Protein AF-A0A958BYT0-F1 (afdb_monomer_lite)

Sequence (127 aa):
MPKRSLITISLTALGCLFIALSIAVLLTAPVSAKSHFLGRLQRDYPNIVGTRLDGCVMCHKDGIPDGPLNRFADDYYTHGFKFERIEDLDSDRDGFTNVEELLALTFPGDPQDFPADAPAQAQATPT

Secondary structure (DSSP, 8-state):
---HHHHHHHHHHHHHHHHHHHHHHHTT-------HHHHHHHHH-GGGTTSTTSSGGGTBTTS-TTSPBPHHHHHHHHTTS-GGGTTT--SSSSS--HHHHHHHT--TT-TTS--TTS-S---PPP-

Radius of gyration: 25.53 Å; chains: 1; bounding box: 38×32×93 Å

Structure (mmCIF, N/CA/C/O backbone):
data_AF-A0A958BYT0-F1
#
_entry.id   AF-A0A958BYT0-F1
#
loop_
_atom_site.group_PDB
_atom_site.id
_atom_site.type_symbol
_atom_site.label_atom_id
_atom_site.label_alt_id
_atom_site.label_comp_id
_atom_site.label_asym_id
_atom_site.label_entity_id
_atom_site.label_seq_id
_atom_site.pdbx_PDB_ins_code
_atom_site.Cartn_x
_atom_site.Cartn_y
_atom_site.Cartn_z
_atom_site.occupancy
_atom_site.B_iso_or_equiv
_atom_site.auth_seq_id
_atom_site.auth_comp_id
_atom_site.auth_asym_id
_atom_site.auth_atom_id
_atom_site.pdbx_PDB_model_num
ATOM 1 N N . MET A 1 1 ? 18.608 -7.879 -71.798 1.00 52.06 1 MET A N 1
ATOM 2 C CA . MET A 1 1 ? 17.923 -6.863 -70.961 1.00 52.06 1 MET A CA 1
ATOM 3 C C . MET A 1 1 ? 17.645 -7.443 -69.568 1.00 52.06 1 MET A C 1
ATOM 5 O O . MET A 1 1 ? 16.868 -8.388 -69.474 1.00 52.06 1 MET A O 1
ATOM 9 N N . PRO A 1 2 ? 18.303 -6.955 -68.500 1.00 52.50 2 PRO A N 1
ATOM 10 C CA . PRO A 1 2 ? 18.278 -7.559 -67.164 1.00 52.50 2 PRO A CA 1
ATOM 11 C C . PRO A 1 2 ? 17.064 -7.083 -66.341 1.00 52.50 2 PRO A C 1
ATOM 13 O O . PRO A 1 2 ? 17.152 -6.114 -65.599 1.00 52.50 2 PRO A O 1
ATOM 16 N N . LYS A 1 3 ? 15.911 -7.758 -66.453 1.00 53.75 3 LYS A N 1
ATOM 17 C CA . LYS A 1 3 ? 14.708 -7.437 -65.644 1.00 53.75 3 LYS A CA 1
ATOM 18 C C . LYS A 1 3 ? 14.609 -8.200 -64.314 1.00 53.75 3 LYS A C 1
ATOM 20 O O . LYS A 1 3 ? 13.864 -7.790 -63.435 1.00 53.75 3 LYS A O 1
ATOM 25 N N . ARG A 1 4 ? 15.368 -9.289 -64.140 1.00 54.59 4 ARG A N 1
ATOM 26 C CA . ARG A 1 4 ? 15.284 -10.156 -62.947 1.00 54.59 4 ARG A CA 1
ATOM 27 C C . ARG A 1 4 ? 16.008 -9.594 -61.716 1.00 54.59 4 ARG A C 1
ATOM 29 O O . ARG A 1 4 ? 15.544 -9.816 -60.609 1.00 54.59 4 ARG A O 1
ATOM 36 N N . SER A 1 5 ? 17.080 -8.822 -61.919 1.00 55.53 5 SER A N 1
ATOM 37 C CA . SER A 1 5 ? 17.919 -8.286 -60.832 1.00 55.53 5 SER A CA 1
ATOM 38 C C . SER A 1 5 ? 17.219 -7.188 -60.014 1.00 55.53 5 SER A C 1
ATOM 40 O O . SER A 1 5 ? 17.333 -7.145 -58.794 1.00 55.53 5 SER A O 1
ATOM 42 N N . LEU A 1 6 ? 16.413 -6.340 -60.665 1.00 55.53 6 LEU A N 1
ATOM 43 C CA . LEU A 1 6 ? 15.699 -5.237 -60.006 1.00 55.53 6 LEU A CA 1
ATOM 44 C C . LEU A 1 6 ? 14.553 -5.716 -59.095 1.00 55.53 6 LEU A C 1
ATOM 46 O O . LEU A 1 6 ? 14.298 -5.103 -58.065 1.00 55.53 6 LEU A O 1
ATOM 50 N N . ILE A 1 7 ? 13.892 -6.828 -59.436 1.00 56.47 7 ILE A N 1
ATOM 51 C CA . ILE A 1 7 ? 12.746 -7.356 -58.674 1.00 56.47 7 ILE A CA 1
ATOM 52 C C . ILE A 1 7 ? 13.213 -8.007 -57.361 1.00 56.47 7 ILE A C 1
ATOM 54 O O . ILE A 1 7 ? 12.620 -7.770 -56.312 1.00 56.47 7 ILE A O 1
ATOM 58 N N . THR A 1 8 ? 14.313 -8.767 -57.380 1.00 54.81 8 THR A N 1
ATOM 59 C CA . THR A 1 8 ? 14.886 -9.395 -56.174 1.00 54.81 8 THR A CA 1
ATOM 60 C C . THR A 1 8 ? 15.464 -8.384 -55.188 1.00 54.81 8 THR A C 1
ATOM 62 O O . THR A 1 8 ? 15.301 -8.567 -53.987 1.00 54.81 8 THR A O 1
ATOM 65 N N . ILE A 1 9 ? 16.079 -7.302 -55.680 1.00 56.72 9 ILE A N 1
ATOM 66 C CA . ILE A 1 9 ? 16.568 -6.194 -54.840 1.00 56.72 9 ILE A CA 1
ATOM 67 C C . ILE A 1 9 ? 15.389 -5.453 -54.184 1.00 56.72 9 ILE A C 1
ATOM 69 O O . ILE A 1 9 ? 15.489 -4.992 -53.050 1.00 56.72 9 ILE A O 1
ATOM 73 N N . SER A 1 10 ? 14.249 -5.369 -54.876 1.00 59.22 10 SER A N 1
ATOM 74 C CA . SER A 1 10 ? 13.053 -4.694 -54.370 1.00 59.22 10 SER A CA 1
ATOM 75 C C . SER A 1 10 ? 12.332 -5.501 -53.278 1.00 59.22 10 SER A C 1
ATOM 77 O O . SER A 1 10 ? 11.919 -4.914 -52.281 1.00 59.22 10 SER A O 1
ATOM 79 N N . LEU A 1 11 ? 12.254 -6.837 -53.388 1.00 60.97 11 LEU A N 1
ATOM 80 C CA . LEU A 1 11 ? 11.666 -7.692 -52.341 1.00 60.97 11 LEU A CA 1
ATOM 81 C C . LEU A 1 11 ? 12.514 -7.743 -51.060 1.00 60.97 11 LEU A C 1
ATOM 83 O O . LEU A 1 11 ? 11.958 -7.730 -49.963 1.00 60.97 11 LEU A O 1
ATOM 87 N N . THR A 1 12 ? 13.845 -7.777 -51.175 1.00 67.88 12 THR A N 1
ATOM 88 C CA . THR A 1 12 ? 14.734 -7.733 -50.003 1.00 67.88 12 THR A CA 1
ATOM 89 C C . THR A 1 12 ? 14.699 -6.368 -49.322 1.00 67.88 12 THR A C 1
ATOM 91 O O . THR A 1 12 ? 14.612 -6.312 -48.099 1.00 67.88 12 THR A O 1
ATOM 94 N N . ALA A 1 13 ? 14.675 -5.270 -50.084 1.00 69.81 13 ALA A N 1
ATOM 95 C CA . ALA A 1 13 ? 14.534 -3.923 -49.528 1.00 69.81 13 ALA A CA 1
ATOM 96 C C . ALA A 1 13 ? 13.198 -3.728 -48.787 1.00 69.81 13 ALA A C 1
ATOM 98 O O . ALA A 1 13 ? 13.180 -3.148 -47.701 1.00 69.81 13 ALA A O 1
ATOM 99 N N . LEU A 1 14 ? 12.092 -4.254 -49.328 1.00 71.62 14 LEU A N 1
ATOM 100 C CA . LEU A 1 14 ? 10.772 -4.176 -48.693 1.00 71.62 14 LEU A CA 1
ATOM 101 C C . LEU A 1 14 ? 10.694 -5.029 -47.415 1.00 71.62 14 LEU A C 1
ATOM 103 O O . LEU A 1 14 ? 10.126 -4.589 -46.419 1.00 71.62 14 LEU A O 1
ATOM 107 N N . GLY A 1 15 ? 11.313 -6.215 -47.417 1.00 77.75 15 GLY A N 1
ATOM 108 C CA . GLY A 1 15 ? 11.436 -7.065 -46.230 1.00 77.75 15 GLY A CA 1
ATOM 109 C C . GLY A 1 15 ? 12.275 -6.419 -45.124 1.00 77.75 15 GLY A C 1
ATOM 110 O O . GLY A 1 15 ? 11.849 -6.385 -43.971 1.00 77.75 15 GLY A O 1
ATOM 111 N N . CYS A 1 16 ? 13.423 -5.828 -45.472 1.00 82.56 16 CYS A N 1
ATOM 112 C CA . CYS A 1 16 ? 14.252 -5.078 -44.526 1.00 82.56 16 CYS A CA 1
ATOM 113 C C . CYS A 1 16 ? 13.506 -3.874 -43.937 1.00 82.56 16 CYS A C 1
ATOM 115 O O . CYS A 1 16 ? 13.622 -3.617 -42.741 1.00 82.56 16 CYS A O 1
ATOM 117 N N . LEU A 1 17 ? 12.707 -3.169 -44.746 1.00 80.50 17 LEU A N 1
ATOM 118 C CA . LEU A 1 17 ? 11.888 -2.053 -44.276 1.00 80.50 17 LEU A CA 1
ATOM 119 C C . LEU A 1 17 ? 10.800 -2.517 -43.297 1.00 80.50 17 LEU A C 1
ATOM 121 O O . LEU A 1 17 ? 10.611 -1.883 -42.265 1.00 80.50 17 LEU A O 1
ATOM 125 N N . PHE A 1 18 ? 10.126 -3.637 -43.572 1.00 83.75 18 PHE A N 1
ATOM 126 C CA . PHE A 1 18 ? 9.099 -4.193 -42.681 1.00 83.75 18 PHE A CA 1
ATOM 127 C C . PHE A 1 18 ? 9.677 -4.657 -41.338 1.00 83.75 18 PHE A C 1
ATOM 129 O O . PHE A 1 18 ? 9.090 -4.410 -40.283 1.00 83.75 18 PHE A O 1
ATOM 136 N N . ILE A 1 19 ? 10.851 -5.294 -41.367 1.00 84.50 19 ILE A N 1
ATOM 137 C CA . ILE A 1 19 ? 11.578 -5.708 -40.160 1.00 84.50 19 ILE A CA 1
ATOM 138 C C . ILE A 1 19 ? 12.022 -4.474 -39.366 1.00 84.50 19 ILE A C 1
ATOM 140 O O . ILE A 1 19 ? 11.790 -4.413 -38.161 1.00 84.50 19 ILE A O 1
ATOM 144 N N . ALA A 1 20 ? 12.587 -3.462 -40.031 1.00 82.44 20 ALA A N 1
ATOM 145 C CA . ALA A 1 20 ? 12.993 -2.216 -39.383 1.00 82.44 20 ALA A CA 1
ATOM 146 C C . ALA A 1 20 ? 11.802 -1.485 -38.738 1.00 82.44 20 ALA A C 1
ATOM 148 O O . ALA A 1 20 ? 11.915 -1.018 -37.606 1.00 82.44 20 ALA A O 1
ATOM 149 N N . LEU A 1 21 ? 10.647 -1.445 -39.412 1.00 82.50 21 LEU A N 1
ATOM 150 C CA . LEU A 1 21 ? 9.427 -0.833 -38.882 1.00 82.50 21 LEU A CA 1
ATOM 151 C C . LEU A 1 21 ? 8.878 -1.607 -37.671 1.00 82.50 21 LEU A C 1
ATOM 153 O O . LEU A 1 21 ? 8.483 -1.002 -36.680 1.00 82.50 21 LEU A O 1
ATOM 157 N N . SER A 1 22 ? 8.908 -2.942 -37.716 1.00 79.31 22 SER A N 1
ATOM 158 C CA . SER A 1 22 ? 8.450 -3.800 -36.612 1.00 79.31 22 SER A CA 1
ATOM 159 C C . SER A 1 22 ? 9.342 -3.666 -35.371 1.00 79.31 22 SER A C 1
ATOM 161 O O . SER A 1 22 ? 8.841 -3.588 -34.250 1.00 79.31 22 SER A O 1
ATOM 163 N N . ILE A 1 23 ? 10.663 -3.578 -35.561 1.00 80.25 23 ILE A N 1
ATOM 164 C CA . ILE A 1 23 ? 11.621 -3.324 -34.474 1.00 80.25 23 ILE A CA 1
ATOM 165 C C . ILE A 1 23 ? 11.401 -1.926 -33.887 1.00 80.25 23 ILE A C 1
ATOM 167 O O . ILE A 1 23 ? 11.376 -1.779 -32.668 1.00 80.25 23 ILE A O 1
ATOM 171 N N . ALA A 1 24 ? 11.183 -0.908 -34.726 1.00 78.00 24 ALA A N 1
ATOM 172 C CA . ALA A 1 24 ? 10.920 0.452 -34.260 1.00 78.00 24 ALA A CA 1
ATOM 173 C C . ALA A 1 24 ? 9.665 0.537 -33.370 1.00 78.00 24 ALA A C 1
ATOM 175 O O . ALA A 1 24 ? 9.688 1.235 -32.361 1.00 78.00 24 ALA A O 1
ATOM 176 N N . VAL A 1 25 ? 8.605 -0.217 -33.688 1.00 77.50 25 VAL A N 1
ATOM 177 C CA . VAL A 1 25 ? 7.398 -0.301 -32.845 1.00 77.50 25 VAL A CA 1
ATOM 178 C C . VAL A 1 25 ? 7.707 -0.956 -31.493 1.00 77.50 25 VAL A C 1
ATOM 180 O O . VAL A 1 25 ? 7.319 -0.423 -30.454 1.00 77.50 25 VAL A O 1
ATOM 183 N N . LEU A 1 26 ? 8.464 -2.058 -31.475 1.00 73.75 26 LEU A N 1
ATOM 184 C CA . LEU A 1 26 ? 8.840 -2.766 -30.241 1.00 73.75 26 LEU A CA 1
ATOM 185 C C . LEU A 1 26 ? 9.730 -1.930 -29.303 1.00 73.75 26 LEU A C 1
ATOM 187 O O . LEU A 1 26 ? 9.624 -2.068 -28.088 1.00 73.75 26 LEU A O 1
ATOM 191 N N . LEU A 1 27 ? 10.566 -1.034 -29.841 1.00 72.38 27 LEU A N 1
ATOM 192 C CA . LEU A 1 27 ? 11.432 -0.149 -29.047 1.00 72.38 27 LEU A CA 1
ATOM 193 C C . LEU A 1 27 ? 10.673 0.960 -28.298 1.00 72.38 27 LEU A C 1
ATOM 195 O O . LEU A 1 27 ? 11.246 1.594 -27.417 1.00 72.38 27 LEU A O 1
ATOM 199 N N . THR A 1 28 ? 9.406 1.209 -28.640 1.00 68.56 28 THR A N 1
ATOM 200 C CA . THR A 1 28 ? 8.592 2.271 -28.014 1.00 68.56 28 THR A CA 1
ATOM 201 C C . THR A 1 28 ? 7.633 1.769 -26.938 1.00 68.56 28 THR A C 1
ATOM 203 O O . THR A 1 28 ? 6.909 2.569 -26.347 1.00 68.56 28 THR A O 1
ATOM 206 N N . ALA A 1 29 ? 7.613 0.463 -26.656 1.00 68.69 29 ALA A N 1
ATOM 207 C CA . ALA A 1 29 ? 6.745 -0.081 -25.621 1.00 68.69 29 ALA A CA 1
ATOM 208 C C . ALA A 1 29 ? 7.190 0.419 -24.229 1.00 68.69 29 ALA A C 1
ATOM 210 O O . ALA A 1 29 ? 8.351 0.220 -23.856 1.00 68.69 29 ALA A O 1
ATOM 211 N N . PRO A 1 30 ? 6.302 1.044 -23.434 1.00 65.75 30 PRO A N 1
ATOM 212 C CA . PRO A 1 30 ? 6.633 1.420 -22.067 1.00 65.75 30 PRO A CA 1
ATOM 213 C C . PRO A 1 30 ? 6.830 0.154 -21.224 1.00 65.75 30 PRO A C 1
ATOM 215 O O . PRO A 1 30 ? 5.907 -0.640 -21.043 1.00 65.75 30 PRO A O 1
ATOM 218 N N . VAL A 1 31 ? 8.038 -0.041 -20.694 1.00 66.81 31 VAL A N 1
ATOM 219 C CA . VAL A 1 31 ? 8.325 -1.099 -19.718 1.00 66.81 31 VAL A CA 1
ATOM 220 C C . VAL A 1 31 ? 8.039 -0.540 -18.329 1.00 66.81 31 VAL A C 1
ATOM 222 O O . VAL A 1 31 ? 8.818 0.247 -17.799 1.00 66.81 31 VAL A O 1
ATOM 225 N N . SER A 1 32 ? 6.909 -0.929 -17.738 1.00 69.62 32 SER A N 1
ATOM 226 C CA . SER A 1 32 ? 6.636 -0.653 -16.326 1.00 69.62 32 SER A CA 1
ATOM 227 C C . SER A 1 32 ? 7.256 -1.762 -15.480 1.00 69.62 32 SER A C 1
ATOM 229 O O . SER A 1 32 ? 6.817 -2.912 -15.525 1.00 69.62 32 SER A O 1
ATOM 231 N N . ALA A 1 33 ? 8.314 -1.435 -14.742 1.00 70.31 33 ALA A N 1
ATOM 232 C CA . ALA A 1 33 ? 8.905 -2.339 -13.766 1.00 70.31 33 ALA A CA 1
ATOM 233 C C . ALA A 1 33 ? 8.269 -2.067 -12.399 1.00 70.31 33 ALA A C 1
ATOM 235 O O . ALA A 1 33 ? 8.551 -1.048 -11.770 1.00 70.31 33 ALA A O 1
ATOM 236 N N . LYS A 1 34 ? 7.401 -2.973 -11.938 1.00 71.31 34 LYS A N 1
ATOM 237 C CA . LYS A 1 34 ? 6.890 -2.927 -10.563 1.00 71.31 34 LYS A CA 1
ATOM 238 C C . LYS A 1 34 ? 7.977 -3.405 -9.604 1.00 71.31 34 LYS A C 1
ATOM 240 O O . LYS A 1 34 ? 8.754 -4.303 -9.936 1.00 71.31 34 LYS A O 1
ATOM 245 N N . SER A 1 35 ? 8.020 -2.833 -8.402 1.00 84.56 35 SER A N 1
ATOM 246 C CA . SER A 1 35 ? 8.891 -3.368 -7.355 1.00 84.56 35 SER A CA 1
ATOM 247 C C . SER A 1 35 ? 8.460 -4.798 -7.002 1.00 84.56 35 SER A C 1
ATOM 249 O O . SER A 1 35 ? 7.282 -5.150 -7.105 1.00 84.56 35 SER A O 1
ATOM 251 N N . HIS A 1 36 ? 9.402 -5.640 -6.561 1.00 88.50 36 HIS A N 1
ATOM 252 C CA . HIS A 1 36 ? 9.089 -7.007 -6.118 1.00 88.50 36 HIS A CA 1
ATOM 253 C C . HIS A 1 36 ? 8.024 -7.022 -5.003 1.00 88.50 36 HIS A C 1
ATOM 255 O O . HIS A 1 36 ? 7.200 -7.933 -4.943 1.00 88.50 36 HIS A O 1
ATOM 261 N N . PHE A 1 37 ? 8.013 -5.999 -4.143 1.00 91.31 37 PHE A N 1
ATOM 262 C CA . PHE A 1 37 ? 7.030 -5.857 -3.070 1.00 91.31 37 PHE A CA 1
ATOM 263 C C . PHE A 1 37 ? 5.641 -5.500 -3.591 1.00 91.31 37 PHE A C 1
ATOM 265 O O . PHE A 1 37 ? 4.678 -6.161 -3.215 1.00 91.31 37 PHE A O 1
ATOM 272 N N . LEU A 1 38 ? 5.539 -4.542 -4.514 1.00 92.12 38 LEU A N 1
ATOM 273 C CA . LEU A 1 38 ? 4.262 -4.193 -5.133 1.00 92.12 38 LEU A CA 1
ATOM 274 C C . LEU A 1 38 ? 3.701 -5.368 -5.953 1.00 92.12 38 LEU A C 1
ATOM 276 O O . LEU A 1 38 ? 2.509 -5.654 -5.896 1.00 92.12 38 LEU A O 1
ATOM 280 N N . GLY A 1 39 ? 4.563 -6.110 -6.655 1.00 93.75 39 GLY A N 1
ATOM 281 C CA . GLY A 1 39 ? 4.162 -7.327 -7.365 1.00 93.75 39 GLY A CA 1
ATOM 282 C C . GLY A 1 39 ? 3.669 -8.441 -6.433 1.00 93.75 39 GLY A C 1
ATOM 283 O O . GLY A 1 39 ? 2.742 -9.167 -6.784 1.00 93.75 39 GLY A O 1
ATOM 284 N N . ARG A 1 40 ? 4.252 -8.567 -5.232 1.00 93.38 40 ARG A N 1
ATOM 285 C CA . ARG A 1 40 ? 3.754 -9.475 -4.188 1.00 93.38 40 ARG A CA 1
ATOM 286 C C . ARG A 1 40 ? 2.386 -9.030 -3.682 1.00 93.38 40 ARG A C 1
ATOM 288 O O . ARG A 1 40 ? 1.470 -9.841 -3.699 1.00 93.38 40 ARG A O 1
ATOM 295 N N . LEU A 1 41 ? 2.245 -7.752 -3.330 1.00 94.88 41 LEU A N 1
ATOM 296 C CA . LEU A 1 41 ? 0.984 -7.195 -2.850 1.00 94.88 41 LEU A CA 1
ATOM 297 C C . LEU A 1 41 ? -0.146 -7.440 -3.857 1.00 94.88 41 LEU A C 1
ATOM 299 O O . LEU A 1 41 ? -1.205 -7.911 -3.484 1.00 94.88 41 LEU A O 1
ATOM 303 N N . GLN A 1 42 ? 0.096 -7.214 -5.146 1.00 95.25 42 GLN A N 1
ATOM 304 C CA . GLN A 1 42 ? -0.906 -7.422 -6.202 1.00 95.25 42 GLN A CA 1
ATOM 305 C C . GLN A 1 42 ? -1.283 -8.875 -6.437 1.00 95.25 42 GLN A C 1
ATOM 307 O O . GLN A 1 42 ? -2.376 -9.165 -6.915 1.00 95.25 42 GLN A O 1
ATOM 312 N N . ARG A 1 43 ? -0.362 -9.795 -6.161 1.00 95.00 43 ARG A N 1
ATOM 313 C CA . ARG A 1 43 ? -0.660 -11.220 -6.229 1.00 95.00 43 ARG A CA 1
ATOM 314 C C . ARG A 1 43 ? -1.547 -11.636 -5.060 1.00 95.00 43 ARG A C 1
ATOM 316 O O . ARG A 1 43 ? -2.443 -12.449 -5.262 1.00 95.00 43 ARG A O 1
ATOM 323 N N . ASP A 1 44 ? -1.276 -11.099 -3.876 1.00 94.38 44 ASP A N 1
ATOM 324 C CA . ASP A 1 44 ? -1.999 -11.443 -2.655 1.00 94.38 44 ASP A CA 1
ATOM 325 C C . ASP A 1 44 ? -3.372 -10.710 -2.613 1.00 94.38 44 ASP A C 1
ATOM 327 O O . ASP A 1 44 ? -4.370 -11.302 -2.212 1.00 94.38 44 ASP A O 1
ATOM 331 N N . TYR A 1 45 ? -3.459 -9.495 -3.181 1.00 94.94 45 TYR A N 1
ATOM 332 C CA . TYR A 1 45 ? -4.669 -8.664 -3.325 1.00 94.94 45 TYR A CA 1
ATOM 333 C C . TYR A 1 45 ? -4.907 -8.249 -4.791 1.00 94.94 45 TYR A C 1
ATOM 335 O O . TYR A 1 45 ? -4.605 -7.122 -5.192 1.00 94.94 45 TYR A O 1
ATOM 343 N N . PRO A 1 46 ? -5.464 -9.125 -5.643 1.00 96.38 46 PRO A N 1
ATOM 344 C CA . PRO A 1 46 ? -5.659 -8.820 -7.063 1.00 96.38 46 PRO A CA 1
ATOM 345 C C . PRO A 1 46 ? -6.666 -7.689 -7.332 1.00 96.38 46 PRO A C 1
ATOM 347 O O . PRO A 1 46 ? -6.628 -7.093 -8.407 1.00 96.38 46 PRO A O 1
ATOM 350 N N . ASN A 1 47 ? -7.544 -7.361 -6.375 1.00 94.88 47 ASN A N 1
ATOM 351 C CA . ASN A 1 47 ? -8.527 -6.276 -6.490 1.00 94.88 47 ASN A CA 1
ATOM 352 C C . ASN A 1 47 ? -7.888 -4.881 -6.583 1.00 94.88 47 ASN A C 1
ATOM 354 O O . ASN A 1 47 ? -8.546 -3.951 -7.041 1.00 94.88 47 ASN A O 1
ATOM 358 N N . ILE A 1 48 ? -6.621 -4.732 -6.185 1.00 95.44 48 ILE A N 1
ATOM 359 C CA . ILE A 1 48 ? -5.942 -3.433 -6.191 1.00 95.4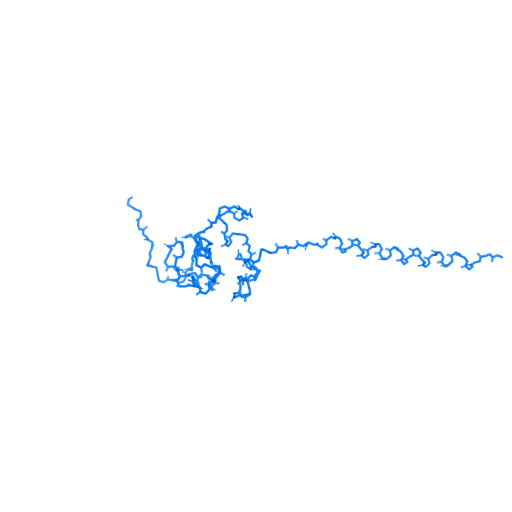4 48 ILE A CA 1
ATOM 360 C C . ILE A 1 48 ? -5.307 -3.095 -7.546 1.00 95.44 48 ILE A C 1
ATOM 362 O O . ILE A 1 48 ? -4.919 -1.947 -7.771 1.00 95.44 48 ILE A O 1
ATOM 366 N N . VAL A 1 49 ? -5.160 -4.073 -8.447 1.00 95.38 49 VAL A N 1
ATOM 367 C CA . VAL A 1 49 ? -4.481 -3.893 -9.740 1.00 95.38 49 VAL A CA 1
ATOM 368 C C . VAL A 1 49 ? -5.230 -2.870 -10.593 1.00 95.38 49 VAL A C 1
ATOM 370 O O . VAL A 1 49 ? -6.433 -2.984 -10.812 1.00 95.38 49 VAL A O 1
ATOM 373 N N . GLY A 1 50 ? -4.507 -1.869 -11.099 1.00 93.75 50 GLY A N 1
ATOM 374 C CA . GLY A 1 50 ? -5.084 -0.764 -11.867 1.00 93.75 50 GLY A CA 1
ATOM 375 C C . GLY A 1 50 ? -5.876 0.255 -11.039 1.00 93.75 50 GLY A C 1
ATOM 376 O O . GLY A 1 50 ? -6.499 1.142 -11.619 1.00 93.75 50 GLY A O 1
ATOM 377 N N . THR A 1 51 ? -5.856 0.154 -9.709 1.00 95.62 51 THR A N 1
ATOM 378 C CA . THR A 1 51 ? -6.438 1.159 -8.809 1.00 95.62 51 THR A CA 1
ATOM 379 C C . THR A 1 51 ? -5.363 2.137 -8.327 1.00 95.62 51 THR A C 1
ATOM 381 O O . THR A 1 51 ? -4.183 2.009 -8.653 1.00 95.62 51 THR A O 1
ATOM 384 N N . ARG A 1 52 ? -5.748 3.108 -7.497 1.00 93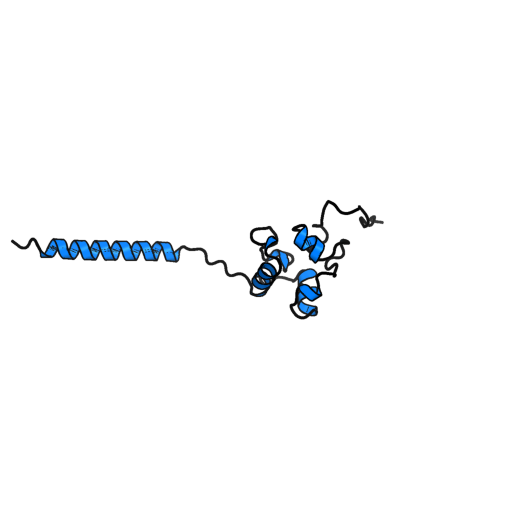.88 52 ARG A N 1
ATOM 385 C CA . ARG A 1 52 ? -4.808 4.047 -6.861 1.00 93.88 52 ARG A CA 1
ATOM 386 C C . ARG A 1 52 ? -3.789 3.386 -5.922 1.00 93.88 52 ARG A C 1
ATOM 388 O O . ARG A 1 52 ? -2.772 3.999 -5.621 1.00 93.88 52 ARG A O 1
ATOM 395 N N . LEU A 1 53 ? -4.037 2.144 -5.509 1.00 95.25 53 LEU A N 1
ATOM 396 C CA . LEU A 1 53 ? -3.121 1.339 -4.699 1.00 95.25 53 LEU A CA 1
ATOM 397 C C . LEU A 1 53 ? -2.049 0.614 -5.550 1.00 95.25 53 LEU A C 1
ATOM 399 O O . LEU A 1 53 ? -1.094 0.053 -5.017 1.00 95.25 53 LEU A O 1
ATOM 403 N N . ASP A 1 54 ? -2.161 0.633 -6.886 1.00 94.06 54 ASP A N 1
ATOM 404 C CA . ASP A 1 54 ? -1.194 0.045 -7.828 1.00 94.06 54 ASP A CA 1
ATOM 405 C C . ASP A 1 54 ? -0.034 1.014 -8.124 1.00 94.06 54 ASP A C 1
ATOM 407 O O . ASP A 1 54 ? 0.229 1.386 -9.269 1.00 94.06 54 ASP A O 1
ATOM 411 N N . GLY A 1 55 ? 0.651 1.487 -7.081 1.00 91.69 55 GLY A N 1
ATOM 412 C CA . GLY A 1 55 ? 1.698 2.488 -7.256 1.00 91.69 55 GLY A CA 1
ATOM 413 C C . GLY A 1 55 ? 2.589 2.713 -6.043 1.00 91.69 55 GLY A C 1
ATOM 414 O O . GLY A 1 55 ? 2.389 2.151 -4.972 1.00 91.69 55 GLY A O 1
ATOM 415 N N . CYS A 1 56 ? 3.595 3.570 -6.218 1.00 92.25 56 CYS A N 1
ATOM 416 C CA . CYS A 1 56 ? 4.604 3.858 -5.195 1.00 92.25 56 CYS A CA 1
ATOM 417 C C . CYS A 1 56 ? 4.012 4.437 -3.901 1.00 92.25 56 CYS A C 1
ATOM 419 O O . CYS A 1 56 ? 4.550 4.175 -2.828 1.00 92.25 56 CYS A O 1
ATOM 421 N N . VAL A 1 57 ? 2.909 5.190 -3.999 1.00 92.19 57 VAL A N 1
ATOM 422 C CA . VAL A 1 57 ? 2.217 5.805 -2.847 1.00 92.19 57 VAL A CA 1
ATOM 423 C C . VAL A 1 57 ? 1.760 4.754 -1.831 1.00 92.19 57 VAL A C 1
ATOM 425 O O . VAL A 1 57 ? 1.737 5.024 -0.637 1.00 92.19 57 VAL A O 1
ATOM 428 N N . MET A 1 58 ? 1.510 3.519 -2.282 1.00 94.19 58 MET A N 1
ATOM 429 C CA . MET A 1 58 ? 1.147 2.401 -1.412 1.00 94.19 58 MET A CA 1
ATOM 430 C C . MET A 1 58 ? 2.169 2.157 -0.291 1.00 94.19 58 MET A C 1
ATOM 432 O O . MET A 1 58 ? 1.798 1.747 0.805 1.00 94.19 58 MET A O 1
ATOM 436 N N . CYS A 1 59 ? 3.458 2.410 -0.546 1.00 94.81 59 CYS A N 1
ATOM 437 C CA . CYS A 1 59 ? 4.527 2.167 0.427 1.00 94.81 59 CYS A CA 1
ATOM 438 C C . CYS A 1 59 ? 5.351 3.414 0.779 1.00 94.81 59 CYS A C 1
ATOM 440 O O . CYS A 1 59 ? 6.025 3.423 1.806 1.00 94.81 59 CYS A O 1
ATOM 442 N N . HIS A 1 60 ? 5.331 4.455 -0.052 1.00 93.62 60 HIS A N 1
ATOM 443 C CA . HIS A 1 60 ? 6.146 5.658 0.119 1.00 93.62 60 HIS A CA 1
ATOM 444 C C . HIS A 1 60 ? 5.263 6.888 0.314 1.00 93.62 60 HIS A C 1
ATOM 446 O O . HIS A 1 60 ? 4.351 7.116 -0.477 1.00 93.62 60 HIS A O 1
ATOM 452 N N . LYS A 1 61 ? 5.595 7.729 1.302 1.00 89.62 61 LYS A N 1
ATOM 453 C CA . LYS A 1 61 ? 4.780 8.895 1.704 1.00 89.62 61 LYS A CA 1
ATOM 454 C C . LYS A 1 61 ? 4.448 9.860 0.560 1.00 89.62 61 LYS A C 1
ATOM 456 O O . LYS A 1 61 ? 3.331 10.345 0.484 1.00 89.62 61 LYS A O 1
ATOM 461 N N . ASP A 1 62 ? 5.393 10.087 -0.350 1.00 86.25 62 ASP A N 1
ATOM 462 C CA . ASP A 1 62 ? 5.234 11.040 -1.460 1.00 86.25 62 ASP A CA 1
ATOM 463 C C . ASP A 1 62 ? 5.099 10.346 -2.828 1.00 86.25 62 ASP A C 1
ATOM 465 O O . ASP A 1 62 ? 5.222 10.978 -3.877 1.00 86.25 62 ASP A O 1
ATOM 469 N N . GLY A 1 63 ? 4.942 9.016 -2.850 1.00 85.19 63 GLY A N 1
ATOM 470 C CA . GLY A 1 63 ? 4.967 8.231 -4.091 1.00 85.19 63 GLY A CA 1
ATOM 471 C C . GLY A 1 63 ? 6.311 8.253 -4.830 1.00 85.19 63 GLY A C 1
ATOM 472 O O . GLY A 1 63 ? 6.395 7.813 -5.978 1.00 85.19 63 GLY A O 1
ATOM 473 N N . ILE A 1 64 ? 7.366 8.752 -4.187 1.00 84.56 64 ILE A N 1
ATOM 474 C CA 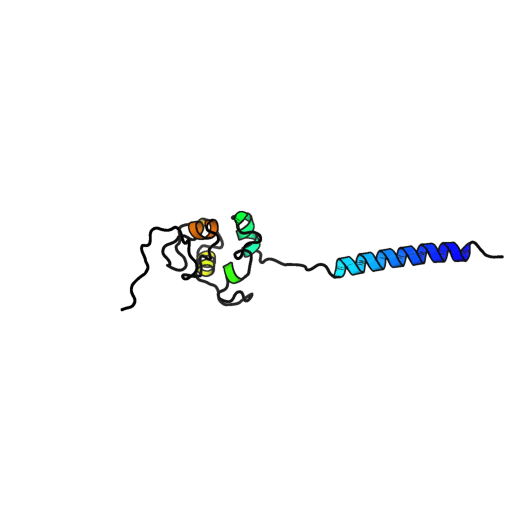. ILE A 1 64 ? 8.716 8.810 -4.741 1.00 84.56 64 ILE A CA 1
ATOM 475 C C . ILE A 1 64 ? 9.382 7.440 -4.538 1.00 84.56 64 ILE A C 1
ATOM 477 O O . ILE A 1 64 ? 9.473 6.988 -3.393 1.00 84.56 64 ILE A O 1
ATOM 481 N N . PRO A 1 65 ? 9.865 6.777 -5.608 1.00 80.50 65 PRO A N 1
ATOM 482 C CA . PRO A 1 65 ? 10.687 5.576 -5.474 1.00 80.50 65 PRO A CA 1
ATOM 483 C C . PRO A 1 65 ? 11.892 5.838 -4.565 1.00 80.50 65 PRO A C 1
ATOM 485 O O . PRO A 1 65 ? 12.536 6.877 -4.691 1.00 80.50 65 PRO A O 1
ATOM 488 N N . ASP A 1 66 ? 12.178 4.915 -3.646 1.00 81.75 66 ASP A N 1
ATOM 489 C CA . ASP A 1 66 ? 13.244 5.036 -2.634 1.00 81.75 66 ASP A CA 1
ATOM 490 C C . ASP A 1 66 ? 13.073 6.210 -1.644 1.00 81.75 66 ASP A C 1
ATOM 492 O O . ASP A 1 66 ? 13.972 6.509 -0.854 1.00 81.75 66 ASP A O 1
ATOM 496 N N . GLY A 1 67 ? 11.908 6.866 -1.648 1.00 87.12 67 GLY A N 1
ATOM 497 C CA . GLY A 1 67 ? 11.540 7.870 -0.656 1.00 87.12 67 GLY A CA 1
ATOM 498 C C . GLY A 1 67 ? 11.225 7.259 0.717 1.00 87.12 67 GLY A C 1
ATOM 499 O O . GLY A 1 67 ? 11.180 6.034 0.869 1.00 87.12 67 GLY A O 1
ATOM 500 N N . PRO A 1 68 ? 10.959 8.096 1.734 1.00 93.25 68 PRO A N 1
ATOM 501 C CA . PRO A 1 68 ? 10.576 7.623 3.060 1.00 93.25 68 PRO A CA 1
ATOM 502 C C . PRO A 1 68 ? 9.365 6.687 3.007 1.00 93.25 68 PRO A C 1
ATOM 504 O O . PRO A 1 68 ? 8.371 6.979 2.333 1.00 93.25 68 PRO A O 1
ATOM 507 N N . LEU A 1 69 ? 9.448 5.581 3.747 1.00 94.56 69 LEU A N 1
ATOM 508 C CA . LEU A 1 69 ? 8.338 4.648 3.897 1.00 94.56 69 LEU A CA 1
ATOM 509 C C . LEU A 1 69 ? 7.184 5.293 4.675 1.00 94.56 69 LEU A C 1
ATOM 511 O O . LEU A 1 69 ? 7.391 6.152 5.544 1.00 94.56 69 LEU A O 1
ATOM 515 N N . ASN A 1 70 ? 5.961 4.903 4.320 1.00 96.31 70 ASN A N 1
ATOM 516 C CA . ASN A 1 70 ? 4.777 5.144 5.138 1.00 96.31 70 ASN A CA 1
ATOM 517 C C . ASN A 1 70 ? 4.682 4.091 6.259 1.00 96.31 70 ASN A C 1
ATOM 519 O O . ASN A 1 70 ? 5.476 3.151 6.321 1.00 96.31 70 ASN A O 1
ATOM 523 N N . ARG A 1 71 ? 3.720 4.264 7.169 1.00 97.25 71 ARG A N 1
ATOM 524 C CA . ARG A 1 71 ? 3.594 3.391 8.345 1.00 97.25 71 ARG A CA 1
ATOM 525 C C . ARG A 1 71 ? 3.226 1.950 7.964 1.00 97.25 71 ARG A C 1
ATOM 527 O O . ARG A 1 71 ? 3.805 1.027 8.522 1.00 97.25 71 ARG A O 1
ATOM 534 N N . PHE A 1 72 ? 2.378 1.764 6.949 1.00 97.75 72 PHE A N 1
ATOM 535 C CA . PHE A 1 72 ? 2.071 0.447 6.378 1.00 97.75 72 PHE A CA 1
ATOM 536 C C . PHE A 1 72 ? 3.324 -0.296 5.895 1.00 97.75 72 PHE A C 1
ATOM 538 O O . PHE A 1 72 ? 3.529 -1.473 6.194 1.00 97.75 72 PHE A O 1
ATOM 545 N N . ALA A 1 73 ? 4.206 0.392 5.168 1.00 96.56 73 ALA A N 1
ATOM 546 C CA . ALA A 1 73 ? 5.446 -0.197 4.686 1.00 96.56 73 ALA A CA 1
ATOM 547 C C . ALA A 1 73 ? 6.466 -0.449 5.808 1.00 96.56 73 ALA A C 1
ATOM 549 O O . ALA A 1 73 ? 7.204 -1.436 5.733 1.00 96.56 73 ALA A O 1
ATOM 550 N N . ASP A 1 74 ? 6.495 0.388 6.848 1.00 97.31 74 ASP A N 1
ATOM 551 C CA . ASP A 1 74 ? 7.294 0.142 8.055 1.00 97.31 74 ASP A CA 1
ATOM 552 C C . ASP A 1 74 ? 6.815 -1.122 8.795 1.00 97.31 74 ASP A C 1
ATOM 554 O O . ASP A 1 74 ? 7.633 -1.972 9.166 1.00 97.31 74 ASP A O 1
ATOM 558 N N . ASP A 1 75 ? 5.503 -1.309 8.951 1.00 98.25 75 ASP A N 1
ATOM 559 C CA . ASP A 1 75 ? 4.932 -2.519 9.553 1.00 98.25 75 ASP A CA 1
ATOM 560 C C . ASP A 1 75 ? 5.224 -3.750 8.685 1.00 98.25 75 ASP A C 1
ATOM 562 O O . ASP A 1 75 ? 5.712 -4.769 9.179 1.00 98.25 75 ASP A O 1
ATOM 566 N N . TYR A 1 76 ? 5.058 -3.642 7.365 1.00 96.75 76 TYR A N 1
ATOM 567 C CA . TYR A 1 76 ? 5.430 -4.699 6.421 1.00 96.75 76 TYR A CA 1
ATOM 568 C C . TYR A 1 76 ? 6.913 -5.095 6.531 1.00 96.75 76 TYR A C 1
ATOM 570 O O . TYR A 1 76 ? 7.243 -6.288 6.546 1.00 96.75 76 TYR A O 1
ATOM 578 N N . TYR A 1 77 ? 7.815 -4.113 6.636 1.00 95.25 77 TYR A N 1
ATOM 579 C CA . TYR A 1 77 ? 9.252 -4.332 6.813 1.00 95.25 77 TYR A CA 1
ATOM 580 C C . TYR A 1 77 ? 9.554 -5.031 8.145 1.00 95.25 77 TYR A C 1
ATOM 582 O O . TYR A 1 77 ? 10.235 -6.061 8.177 1.00 95.25 77 TYR A O 1
ATOM 590 N N . THR A 1 78 ? 9.018 -4.512 9.249 1.00 97.25 78 THR A N 1
ATOM 591 C CA . THR A 1 78 ? 9.289 -5.027 10.600 1.00 97.25 78 THR A CA 1
ATOM 592 C C . THR A 1 78 ? 8.642 -6.390 10.865 1.00 97.25 78 THR A C 1
ATOM 594 O O . THR A 1 78 ? 9.185 -7.181 11.639 1.00 97.25 78 THR A O 1
ATOM 597 N N . HIS A 1 79 ? 7.561 -6.731 10.157 1.00 96.56 79 HIS A N 1
ATOM 598 C CA . HIS A 1 79 ? 6.889 -8.034 10.226 1.00 96.56 79 HIS A CA 1
ATOM 599 C C . HIS A 1 79 ? 7.429 -9.060 9.210 1.00 96.56 79 HIS A C 1
ATOM 601 O O . HIS A 1 79 ? 6.861 -10.145 9.035 1.00 96.56 79 HIS A O 1
ATOM 607 N N . GLY A 1 80 ? 8.578 -8.779 8.585 1.00 95.38 80 GLY A N 1
ATOM 608 C CA . GLY A 1 80 ? 9.328 -9.750 7.788 1.00 95.38 80 GLY A CA 1
ATOM 609 C C . GLY A 1 80 ? 8.814 -9.929 6.362 1.00 95.38 80 GLY A C 1
ATOM 610 O O . GLY A 1 80 ? 8.922 -11.031 5.818 1.00 95.38 80 GLY A O 1
ATOM 611 N N . PHE A 1 81 ? 8.279 -8.864 5.760 1.00 93.94 81 PHE A N 1
ATOM 612 C CA . PHE A 1 81 ? 7.829 -8.816 4.367 1.00 93.94 81 PHE A CA 1
ATOM 613 C C . PHE A 1 81 ? 6.709 -9.819 4.045 1.00 93.94 81 PHE A C 1
ATOM 615 O O . PHE A 1 81 ? 6.750 -10.534 3.036 1.00 93.94 81 PHE A O 1
ATOM 622 N N . LYS A 1 82 ? 5.716 -9.894 4.937 1.00 93.31 82 LYS A N 1
ATOM 623 C CA . LYS A 1 82 ? 4.547 -10.777 4.838 1.00 93.31 82 LYS A CA 1
ATOM 624 C C . LYS A 1 82 ? 3.281 -9.972 5.093 1.00 93.31 82 LYS A C 1
ATOM 626 O O . LYS A 1 82 ? 3.063 -9.552 6.226 1.00 93.31 82 LYS A O 1
ATOM 631 N N . PHE A 1 83 ? 2.479 -9.745 4.053 1.00 94.00 83 PHE A N 1
ATOM 632 C CA . PHE A 1 83 ? 1.256 -8.945 4.169 1.00 94.00 83 PHE A CA 1
ATOM 633 C C . PHE A 1 83 ? 0.251 -9.591 5.124 1.00 94.00 83 PHE A C 1
ATOM 635 O O . PHE A 1 83 ? -0.332 -8.902 5.950 1.00 94.00 83 PHE A O 1
ATOM 642 N N . GLU A 1 84 ? 0.201 -10.924 5.155 1.00 95.25 84 GLU A N 1
ATOM 643 C CA . GLU A 1 84 ? -0.670 -11.703 6.045 1.00 95.25 84 GLU A CA 1
ATOM 644 C C . GLU A 1 84 ? -0.354 -11.477 7.537 1.00 95.25 84 GLU A C 1
ATOM 646 O O . GLU A 1 84 ? -1.117 -11.861 8.415 1.00 95.25 84 GLU A O 1
ATOM 651 N N . ARG A 1 85 ? 0.814 -10.901 7.863 1.00 97.25 85 ARG A N 1
ATOM 652 C CA . ARG A 1 85 ? 1.214 -10.589 9.248 1.00 97.25 85 ARG A CA 1
ATOM 653 C C . ARG A 1 85 ? 0.829 -9.194 9.706 1.00 97.25 85 ARG A C 1
ATOM 655 O O . ARG A 1 85 ? 1.058 -8.889 10.878 1.00 97.25 85 ARG A O 1
ATOM 662 N N . ILE A 1 86 ? 0.340 -8.364 8.793 1.00 98.00 86 ILE A N 1
ATOM 663 C CA . ILE A 1 86 ? -0.045 -6.986 9.075 1.00 98.00 86 ILE A CA 1
ATOM 664 C C . ILE A 1 86 ? -1.510 -6.712 8.735 1.00 98.00 86 ILE A C 1
ATOM 666 O O . ILE A 1 86 ? -1.952 -5.602 8.971 1.00 98.00 86 ILE A O 1
ATOM 670 N N . GLU A 1 87 ? -2.264 -7.693 8.225 1.00 97.69 87 GLU A N 1
ATOM 671 C CA . GLU A 1 87 ? -3.683 -7.536 7.861 1.00 97.69 87 GLU A CA 1
ATOM 672 C C . GLU A 1 87 ? -4.528 -6.934 8.983 1.00 97.69 87 GLU A C 1
ATOM 674 O O . GLU A 1 87 ? -5.257 -5.984 8.730 1.00 97.69 87 GLU A O 1
ATOM 679 N N . ASP A 1 88 ? -4.365 -7.438 10.209 1.00 98.06 88 ASP A N 1
ATOM 680 C CA . ASP A 1 88 ? -5.121 -7.002 11.392 1.00 98.06 88 ASP A CA 1
ATOM 681 C C . ASP A 1 88 ? -4.523 -5.759 12.084 1.00 98.06 88 ASP A C 1
ATOM 683 O O . ASP A 1 88 ? -4.997 -5.352 13.147 1.00 98.06 88 ASP A O 1
ATOM 687 N N . LEU A 1 89 ? -3.436 -5.187 11.552 1.00 98.44 89 LEU A N 1
ATOM 688 C CA . LEU A 1 89 ? -2.857 -3.959 12.096 1.00 98.44 89 LEU A CA 1
ATOM 689 C C . LEU A 1 89 ? -3.572 -2.745 11.516 1.00 98.44 89 LEU A C 1
ATOM 691 O O . LEU A 1 89 ? -3.853 -2.706 10.326 1.00 98.44 89 LEU A O 1
ATOM 695 N N . ASP A 1 90 ? -3.777 -1.747 12.363 1.00 98.25 90 ASP A N 1
ATOM 696 C CA . ASP A 1 90 ? -4.104 -0.378 11.977 1.00 98.25 90 ASP A CA 1
ATOM 697 C C . ASP A 1 90 ? -2.782 0.403 11.910 1.00 98.25 90 ASP A C 1
ATOM 699 O O . ASP A 1 90 ? -2.231 0.856 12.929 1.00 98.25 90 ASP A O 1
ATOM 703 N N . SER A 1 91 ? -2.176 0.407 10.721 1.00 98.31 91 SER A N 1
ATOM 704 C CA . SER 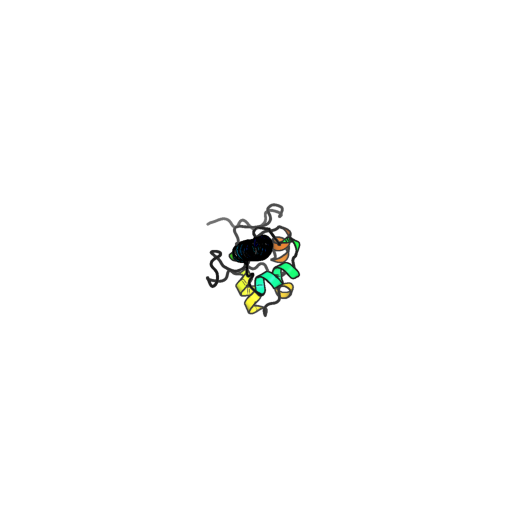A 1 91 ? -0.810 0.889 10.541 1.00 98.31 91 SER A CA 1
ATOM 705 C C . SER A 1 91 ? -0.712 2.399 10.739 1.00 98.31 91 SER A C 1
ATOM 707 O O . SER A 1 91 ? 0.242 2.871 11.380 1.00 98.31 91 SER A O 1
ATOM 709 N N . ASP A 1 92 ? -1.672 3.176 10.246 1.00 97.56 92 ASP A N 1
ATOM 710 C CA . ASP A 1 92 ? -1.666 4.639 10.294 1.00 97.56 92 ASP A CA 1
ATOM 711 C C . ASP A 1 92 ? -2.489 5.266 11.430 1.00 97.56 92 ASP A C 1
ATOM 713 O O . ASP A 1 92 ? -2.252 6.436 11.758 1.00 97.56 92 ASP A O 1
ATOM 717 N N . ARG A 1 93 ? -3.253 4.446 12.160 1.00 96.88 93 ARG A N 1
ATOM 718 C CA . ARG A 1 93 ? -4.018 4.774 13.371 1.00 96.88 93 ARG A CA 1
ATOM 719 C C . ARG A 1 93 ? -5.270 5.590 13.101 1.00 96.88 93 ARG A C 1
ATOM 721 O O . ARG A 1 93 ? -5.596 6.481 13.896 1.00 96.88 93 ARG A O 1
ATOM 728 N N . ASP A 1 94 ? -5.948 5.302 12.005 1.00 95.88 94 ASP A N 1
ATOM 729 C CA . ASP A 1 94 ? -7.215 5.922 11.633 1.00 95.88 94 ASP A CA 1
ATOM 730 C C . ASP A 1 94 ? -8.454 5.145 12.126 1.00 95.88 94 ASP A C 1
ATOM 732 O O . ASP A 1 94 ? -9.578 5.654 12.055 1.00 95.88 94 ASP A O 1
ATOM 736 N N . GLY A 1 95 ? -8.244 3.966 12.722 1.00 95.50 95 GLY A N 1
ATOM 737 C CA . GLY A 1 95 ? -9.289 3.096 13.248 1.00 95.50 95 GLY A CA 1
ATOM 738 C C . GLY A 1 95 ? -9.667 1.928 12.338 1.00 95.50 95 GLY A C 1
ATOM 739 O O . GLY A 1 95 ? -10.581 1.184 12.705 1.00 95.50 95 GLY A O 1
ATOM 740 N N . PHE A 1 96 ? -8.985 1.743 11.207 1.00 96.81 96 PHE A N 1
ATOM 741 C CA . PHE A 1 96 ? -9.203 0.642 10.277 1.00 96.81 96 PHE A CA 1
ATOM 742 C C . PHE A 1 96 ? -7.995 -0.270 10.198 1.00 96.81 96 PHE A C 1
ATOM 744 O O . PHE A 1 96 ? -6.847 0.135 10.321 1.00 96.81 96 PHE A O 1
ATOM 751 N N . THR A 1 97 ? -8.259 -1.554 10.011 1.00 98.12 97 THR A N 1
ATOM 752 C CA . THR A 1 97 ? -7.194 -2.509 9.736 1.00 98.12 97 THR A CA 1
ATOM 753 C C . THR A 1 97 ? -6.744 -2.406 8.283 1.00 98.12 97 THR A C 1
ATOM 755 O O . THR A 1 97 ? -7.535 -2.140 7.375 1.00 98.12 97 THR A O 1
ATOM 758 N N . ASN A 1 98 ? -5.483 -2.749 8.038 1.00 97.94 98 ASN A N 1
ATOM 759 C CA . ASN A 1 98 ? -4.894 -2.746 6.707 1.00 97.94 98 ASN A CA 1
ATOM 760 C C . ASN A 1 98 ? -5.713 -3.557 5.690 1.00 97.94 98 ASN A C 1
ATOM 762 O O . ASN A 1 98 ? -5.799 -3.189 4.518 1.00 97.94 98 ASN A O 1
ATOM 766 N N . VAL A 1 99 ? -6.308 -4.680 6.112 1.00 97.31 99 VAL A N 1
ATOM 767 C CA . VAL A 1 99 ? -7.151 -5.495 5.228 1.00 97.31 99 VAL A CA 1
ATOM 768 C C . VAL A 1 99 ? -8.486 -4.820 4.905 1.00 97.31 99 VAL A C 1
ATOM 770 O O . VAL A 1 99 ? -8.933 -4.900 3.761 1.00 97.31 99 VAL A O 1
ATOM 773 N N . GLU A 1 100 ? -9.114 -4.129 5.860 1.00 96.81 100 GLU A N 1
ATOM 774 C CA . GLU A 1 100 ? -10.354 -3.379 5.619 1.00 96.81 100 GLU A CA 1
ATOM 775 C C . GLU A 1 100 ? -10.134 -2.294 4.567 1.00 96.81 100 GLU A C 1
ATOM 777 O O . GLU A 1 100 ? -10.930 -2.149 3.637 1.00 96.81 100 GLU A O 1
ATOM 782 N N . GLU A 1 101 ? -9.004 -1.607 4.650 1.00 97.25 101 GLU A N 1
ATOM 783 C CA . GLU A 1 101 ? -8.618 -0.569 3.708 1.00 97.25 101 GLU A CA 1
ATOM 784 C C . GLU A 1 101 ? -8.251 -1.108 2.324 1.00 97.25 101 GLU A C 1
ATOM 786 O O . GLU A 1 101 ? -8.769 -0.635 1.311 1.00 97.25 101 GLU A O 1
ATOM 791 N N . LEU A 1 102 ? -7.439 -2.167 2.243 1.00 96.56 102 LEU A N 1
ATOM 792 C CA . LEU A 1 102 ? -7.113 -2.823 0.969 1.00 96.56 102 LEU A CA 1
ATOM 793 C C . LEU A 1 102 ? -8.369 -3.323 0.234 1.00 96.56 102 LEU A C 1
ATOM 795 O O . LEU A 1 102 ? -8.415 -3.312 -1.002 1.00 96.56 102 LEU A O 1
ATOM 799 N N . LEU A 1 103 ? -9.397 -3.751 0.973 1.00 95.62 103 LEU A N 1
ATOM 800 C CA . LEU A 1 103 ? -10.695 -4.148 0.423 1.00 95.62 103 LEU A CA 1
ATOM 801 C C . LEU A 1 103 ? -11.564 -2.943 0.034 1.00 95.62 103 LEU A C 1
ATOM 803 O O . LEU A 1 103 ? -12.242 -2.997 -0.994 1.00 95.62 103 LEU A O 1
ATOM 807 N N . ALA A 1 104 ? -11.514 -1.856 0.807 1.00 96.12 104 ALA A N 1
ATOM 808 C CA . ALA A 1 104 ? -12.186 -0.588 0.515 1.00 96.12 104 ALA A CA 1
ATOM 809 C C . ALA A 1 104 ? -11.469 0.260 -0.552 1.00 96.12 104 ALA A C 1
ATOM 811 O O . ALA A 1 104 ? -11.977 1.305 -0.962 1.00 96.12 104 ALA A O 1
ATOM 812 N N . LEU A 1 105 ? -10.312 -0.209 -1.029 1.00 95.94 105 LEU A N 1
ATOM 813 C CA . LEU A 1 105 ? -9.411 0.510 -1.919 1.00 95.94 105 LEU A CA 1
ATOM 814 C C . LEU A 1 105 ? -8.931 1.837 -1.318 1.00 95.94 105 LEU A C 1
ATOM 816 O O . LEU A 1 105 ? -8.859 2.808 -2.065 1.00 95.94 105 LEU A O 1
ATOM 820 N N . THR A 1 106 ? -8.610 1.862 -0.019 1.00 96.50 106 THR A N 1
ATOM 821 C CA . THR A 1 106 ? -7.988 2.975 0.725 1.00 96.50 106 THR A CA 1
ATOM 822 C C . THR A 1 106 ? -6.538 2.692 1.121 1.00 96.50 106 THR A C 1
ATOM 824 O O . THR A 1 106 ? -6.064 1.570 0.927 1.00 96.50 106 THR A O 1
ATOM 827 N N . PHE A 1 107 ? -5.776 3.733 1.479 1.00 97.25 107 PHE A N 1
ATOM 828 C CA . PHE A 1 107 ? -4.328 3.679 1.698 1.00 97.25 107 PHE A CA 1
ATOM 829 C C . PHE A 1 107 ? -4.000 3.408 3.175 1.00 97.25 107 PHE A C 1
ATOM 831 O O . PHE A 1 107 ? -3.951 4.366 3.935 1.00 97.25 107 PHE A O 1
ATOM 838 N N . PRO A 1 108 ? -3.509 2.208 3.541 1.00 97.19 108 PRO A N 1
ATOM 839 C CA . PRO A 1 108 ? -3.291 1.860 4.950 1.00 97.19 108 PRO A CA 1
ATOM 840 C C . PRO A 1 108 ? -2.120 2.544 5.663 1.00 97.19 108 PRO A C 1
ATOM 842 O O . PRO A 1 108 ? -1.681 2.182 6.756 1.00 97.19 108 PRO A O 1
ATOM 845 N N . GLY A 1 109 ? -1.483 3.474 4.961 1.00 96.94 109 GLY A N 1
ATOM 846 C CA . GLY A 1 109 ? -0.384 4.278 5.465 1.00 96.94 109 GLY A CA 1
ATOM 847 C C . GLY A 1 109 ? -0.712 5.767 5.499 1.00 96.94 109 GLY A C 1
ATOM 848 O O . GLY A 1 109 ? 0.217 6.543 5.754 1.00 96.94 109 GLY A O 1
ATOM 849 N N . ASP A 1 110 ? -1.951 6.153 5.188 1.00 96.25 110 ASP A N 1
ATOM 850 C CA . ASP A 1 110 ? -2.438 7.526 5.116 1.00 96.25 110 ASP A CA 1
ATOM 851 C C . ASP A 1 110 ? -3.724 7.701 5.951 1.00 96.25 110 ASP A C 1
ATOM 853 O O . ASP A 1 110 ? -4.823 7.466 5.452 1.00 96.25 110 ASP A O 1
ATOM 857 N N . PRO A 1 111 ? -3.628 8.272 7.167 1.00 95.44 111 PRO A N 1
ATOM 858 C CA . PRO A 1 111 ? -4.757 8.358 8.092 1.00 95.44 111 PRO A CA 1
ATOM 859 C C . PRO A 1 111 ? -5.835 9.368 7.660 1.00 95.44 111 PRO A C 1
ATOM 861 O O . PRO A 1 111 ? -6.724 9.725 8.436 1.00 95.44 111 PRO A O 1
ATOM 864 N N . GLN A 1 112 ? -5.700 9.975 6.479 1.00 94.62 112 GLN A N 1
ATOM 865 C CA . GLN A 1 112 ? -6.708 10.838 5.863 1.00 94.62 112 GLN A CA 1
ATOM 866 C C . GLN A 1 112 ? -7.483 10.135 4.748 1.00 94.62 112 GLN A C 1
ATOM 868 O O . GLN A 1 112 ? -8.393 10.740 4.176 1.00 94.62 112 GLN A O 1
ATOM 873 N N . ASP A 1 113 ? -7.144 8.887 4.440 1.00 95.06 113 ASP A N 1
ATOM 874 C CA . ASP A 1 113 ? -7.749 8.117 3.376 1.00 95.06 113 ASP A CA 1
ATOM 875 C C . ASP A 1 113 ? -8.266 6.780 3.896 1.00 95.06 113 ASP A C 1
ATOM 877 O O . ASP A 1 113 ? -7.567 5.780 3.878 1.00 95.06 113 ASP A O 1
ATOM 881 N N . PHE A 1 114 ? -9.532 6.780 4.299 1.00 94.31 114 PHE A N 1
ATOM 882 C CA . PHE A 1 114 ? -10.139 5.688 5.045 1.00 94.31 114 PHE A CA 1
ATOM 883 C C . PHE A 1 114 ? -11.537 5.330 4.522 1.00 94.31 114 PHE A C 1
ATOM 885 O O . PHE A 1 114 ? -12.178 6.135 3.829 1.00 94.31 114 PHE A O 1
ATOM 892 N N . PRO A 1 115 ? -12.058 4.130 4.836 1.00 94.81 115 PRO A N 1
ATOM 893 C CA . PRO A 1 115 ? -13.374 3.694 4.387 1.00 94.81 115 PRO A CA 1
ATOM 894 C C . PRO A 1 115 ? -14.498 4.627 4.874 1.00 94.81 115 PRO A C 1
ATOM 896 O O . PRO A 1 115 ? -14.720 4.807 6.071 1.00 94.81 115 PRO A O 1
ATOM 899 N N . ALA A 1 116 ? -15.266 5.197 3.939 1.00 81.75 116 ALA A N 1
ATOM 900 C CA . ALA A 1 116 ? -16.336 6.157 4.244 1.00 81.75 116 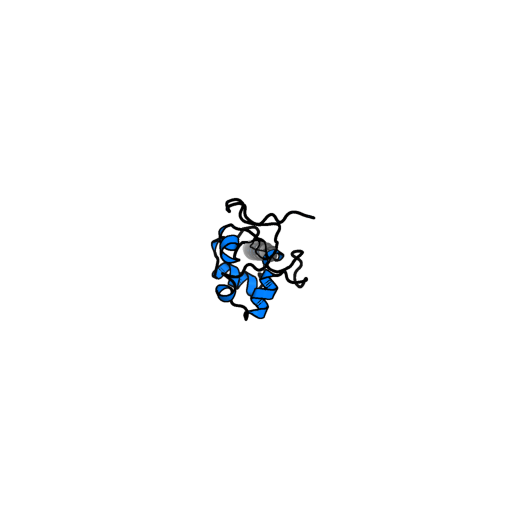ALA A CA 1
ATOM 901 C C . ALA A 1 116 ? -17.566 5.546 4.958 1.00 81.75 116 ALA A C 1
ATOM 903 O O . ALA A 1 116 ? -18.349 6.287 5.551 1.00 81.75 116 ALA A O 1
ATOM 904 N N . ASP A 1 117 ? -17.735 4.218 4.913 1.00 66.19 117 ASP A N 1
ATOM 905 C CA . ASP A 1 117 ? -18.922 3.495 5.412 1.00 66.19 117 ASP A CA 1
ATOM 906 C C . ASP A 1 117 ? -18.768 2.916 6.831 1.00 66.19 117 ASP A C 1
ATOM 908 O O . ASP A 1 117 ? -19.568 2.090 7.280 1.00 66.19 117 ASP A O 1
ATOM 912 N N . ALA A 1 118 ? -17.759 3.346 7.580 1.00 53.22 118 ALA A N 1
ATOM 913 C CA . ALA A 1 118 ? -17.584 2.895 8.953 1.00 53.22 118 ALA A CA 1
ATOM 914 C C . ALA A 1 118 ? -18.491 3.641 9.933 1.00 53.22 118 ALA A C 1
ATOM 916 O O . ALA A 1 118 ? -18.748 4.836 9.754 1.00 53.22 118 ALA A O 1
ATOM 917 N N . PRO A 1 119 ? -18.941 2.996 11.024 1.00 40.78 119 PRO A N 1
ATOM 918 C CA . PRO A 1 119 ? -19.578 3.724 12.105 1.00 40.78 119 PRO A CA 1
ATOM 919 C C . PRO A 1 119 ? -18.595 4.779 12.617 1.00 40.78 119 PRO A C 1
ATOM 921 O O . PRO A 1 119 ? -17.525 4.442 13.110 1.00 40.78 119 PRO A O 1
ATOM 924 N N . ALA A 1 120 ? -18.968 6.052 12.487 1.00 44.25 120 ALA A N 1
ATOM 925 C CA . ALA A 1 120 ? -18.192 7.207 12.919 1.00 44.25 120 ALA A CA 1
ATOM 926 C C . ALA A 1 120 ? -17.779 7.096 14.398 1.00 44.25 120 ALA A C 1
ATOM 928 O O . ALA A 1 120 ? -18.504 7.544 15.285 1.00 44.25 120 ALA A O 1
ATOM 929 N N . GLN A 1 121 ? -16.627 6.494 14.683 1.00 48.28 121 GLN A N 1
ATOM 930 C CA . GLN A 1 121 ? -16.063 6.400 16.027 1.00 48.28 121 GLN A CA 1
ATOM 931 C C . GLN A 1 121 ? -14.534 6.443 15.987 1.00 48.28 121 GLN A C 1
ATOM 933 O O . GLN A 1 121 ? -13.897 5.475 16.365 1.00 48.28 121 GLN A O 1
ATOM 938 N N . ALA A 1 122 ? -13.958 7.574 15.565 1.00 46.72 122 ALA A N 1
ATOM 939 C CA . ALA A 1 122 ? -12.662 8.084 16.055 1.00 46.72 122 ALA A CA 1
ATOM 940 C C . ALA A 1 122 ? -12.268 9.426 15.401 1.00 46.72 122 ALA A C 1
ATOM 942 O O . ALA A 1 122 ? -11.093 9.710 15.203 1.00 46.72 122 ALA A O 1
ATOM 943 N N . GLN A 1 123 ? -13.217 10.320 15.101 1.00 46.06 123 GLN A N 1
ATOM 944 C CA . GLN A 1 123 ? -12.844 11.720 14.871 1.00 46.06 123 GLN A CA 1
ATOM 945 C C . GLN A 1 123 ? -12.541 12.351 16.233 1.00 46.06 123 GLN A C 1
ATOM 947 O O . GLN A 1 123 ? -13.412 12.920 16.889 1.00 46.06 123 GLN A O 1
ATOM 952 N N . ALA A 1 124 ? -11.308 12.153 16.701 1.00 46.09 124 ALA A N 1
ATOM 953 C CA . ALA A 1 124 ? -10.799 12.791 17.898 1.00 46.09 124 ALA A CA 1
ATOM 954 C C . ALA A 1 124 ? -10.813 14.314 17.706 1.00 46.09 124 ALA A C 1
ATOM 956 O O . ALA A 1 124 ? -10.181 14.875 16.812 1.00 46.09 124 ALA A O 1
ATOM 957 N N . THR A 1 125 ? -11.578 14.960 18.574 1.00 38.84 125 THR A N 1
ATOM 958 C CA . THR A 1 125 ? -11.709 16.399 18.764 1.00 38.84 125 THR A CA 1
ATOM 959 C C . THR A 1 125 ? -10.336 17.074 18.920 1.00 38.84 125 THR A C 1
ATOM 961 O O . THR A 1 125 ? -9.569 16.654 19.791 1.00 38.84 125 THR A O 1
ATOM 964 N N . PRO A 1 126 ? -10.008 18.147 18.175 1.00 49.50 126 PRO A N 1
ATOM 965 C CA . PRO A 1 126 ? -8.882 19.002 18.539 1.00 49.50 126 PRO A CA 1
ATOM 966 C C . PRO A 1 126 ? -9.246 19.807 19.801 1.00 49.50 126 PRO A C 1
ATOM 968 O O . PRO A 1 126 ? -10.318 20.412 19.861 1.00 49.50 126 PRO A O 1
ATO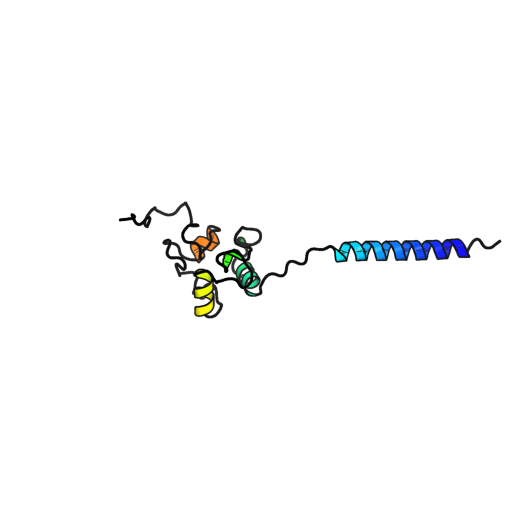M 971 N N . THR A 1 127 ? -8.376 19.762 20.818 1.00 48.28 127 THR A N 1
ATOM 972 C CA . THR A 1 127 ? -8.440 20.603 22.034 1.00 48.28 127 THR A CA 1
ATOM 973 C C . THR A 1 127 ? -7.829 21.972 21.774 1.00 48.28 127 THR A C 1
ATOM 975 O O . THR A 1 127 ? -6.804 22.014 21.055 1.00 48.28 127 THR A O 1
#

Foldseek 3Di:
DDPPVVVVVVVVVVVVVVVVVVVVVVVPDDDDDDDPLLVVVCVVQVVLPPHPCSALVLFAVVSDVVHDGFQLNVCCVVQPNDVVSQQQPQRCPLPDGPVQCSVQVFRSRDSVTDRPPDDPPDPDDDD

pLDDT: mean 83.48, std 16.93, range [38.84, 98.44]